Protein 1SSH (pdb70)

Solvent-accessible surface area: 4566 Å² total; per-residue (Å²): 132,69,26,102,95,0,46,2,73,79,46,8,87,28,158,108,126,41,8,0,39,5,167,157,44,37,82,0,38,21,70,142,73,42,156,46,87,121,38,19,6,22,0,129,13,84,85,119,109,7,47,0,0,0,43,6,4,102,49,126,117,116,88,46,92,89,13,91,86,62,198

Nearest PDB structures (foldseek):
  1ssh-assembly1_A  TM=1.017E+00  e=1.853E-11  Saccharomyces cerevisiae
  2a08-assembly2_B  TM=9.772E-01  e=1.183E-07  Saccharomyces cerevisiae
  2a08-assembly1_A  TM=9.783E-01  e=1.115E-07  Saccharomyces cerevisiae
  2d8h-assembly1_A  TM=9.811E-01  e=7.864E-07  Homo sapiens
  7a2v-assembly1_A  TM=8.884E-01  e=9.509E-05  Homo sapiens

GO terms:
  GO:0051666 actin cortical patch localization (P, IGI)
  GO:0005737 cytoplasm (C, HDA)
  GO:0005739 mitochondrion (C, HDA)
  GO:0005935 cellular bud neck (C, HDA)
  GO:0051666 actin cortical patch localization (P, IMP)
  GO:0042802 identical protein binding (F, IPI)
  GO:0005515 protein binding (F, IPI)

CATH classification: 2.30.30.40

Organism: Saccharomyces cerevisiae (strain ATCC 204508 / S288c) (NCBI:txid559292)

Foldseek 3Di:
DFAQKWFFCAFDCDDDDQADGDGGGWIWGFPADDPDLQDKGWTDGPHDTHIDRSVRIGGD/DDDDDDDDDDD

Secondary structure (DSSP, 8-state):
---SEEEESS-B--SSTTB--B-TT-EEEEEE--S-SSSEEEEEETTEEEEEEGGGEEE-/-PPPPPPPPP-

Structure (mmCIF, N/CA/C/O backbone):
data_1SSH
#
_entry.id   1SSH
#
_cell.length_a   33.920
_cell.length_b   33.920
_cell.length_c   113.100
_cell.angle_alpha   90.00
_cell.angle_beta   90.00
_cell.angle_gamma   90.00
#
_symmetry.space_group_name_H-M   'P 41 21 2'
#
loop_
_entity.id
_entity.type
_entity.pdbx_description
1 polymer 'Hypothetical 40.4 kDa protein in PES4-HIS2 intergenic region'
2 polymer '12-mer peptide from Cytoskeleton assembly control protein SLA1'
3 water water
#
loop_
_atom_site.group_PDB
_atom_site.id
_atom_site.type_symbol
_atom_site.label_atom_id
_atom_site.label_alt_id
_atom_site.label_comp_id
_atom_site.label_asym_id
_atom_site.label_entity_id
_atom_site.label_seq_id
_atom_site.pdbx_PDB_ins_code
_atom_site.Cartn_x
_atom_site.Cartn_y
_atom_site.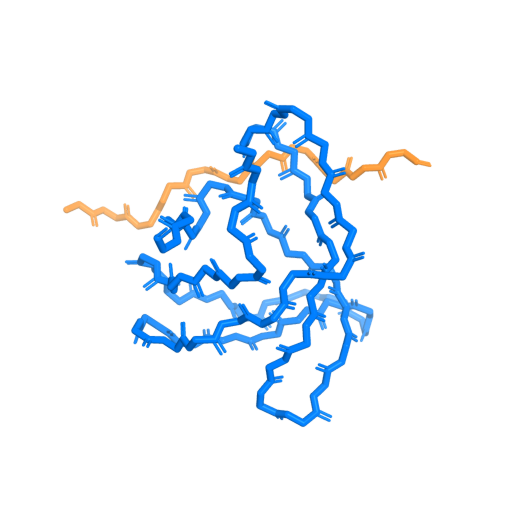Cartn_z
_atom_site.occupancy
_atom_site.B_iso_or_equiv
_atom_site.auth_seq_id
_atom_site.auth_comp_id
_atom_site.auth_asym_id
_atom_site.auth_atom_id
_atom_site.pdbx_PDB_model_num
ATOM 1 N N . GLY A 1 1 ? -4.777 16.733 33.065 1.00 8.18 1 GLY A N 1
ATOM 2 C CA . GLY A 1 1 ? -4.879 15.996 34.352 1.00 6.37 1 GLY A CA 1
ATOM 3 C C . GLY A 1 1 ? -4.419 14.561 34.244 1.00 6.79 1 GLY A C 1
ATOM 4 O O . GLY A 1 1 ? -4.172 14.065 33.148 1.00 8.38 1 GLY A O 1
ATOM 5 N N . SER A 1 2 ? -4.349 13.872 35.373 1.00 5.43 2 SER A N 1
ATOM 6 C CA . SER A 1 2 ? -3.875 12.491 35.428 1.00 6.26 2 SER A CA 1
ATOM 7 C C . SER A 1 2 ? -4.761 11.503 34.635 1.00 8.16 2 SE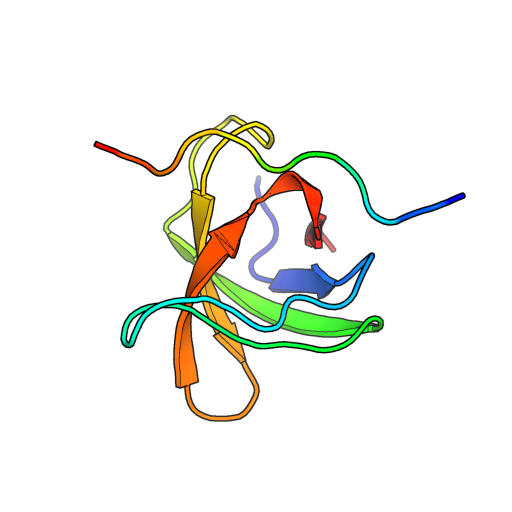R A C 1
ATOM 8 O O . SER A 1 2 ? -5.987 11.536 34.713 1.00 6.12 2 SER A O 1
ATOM 13 N N . SER A 1 3 ? -4.102 10.612 33.909 1.00 8.62 3 SER A N 1
ATOM 14 C CA . SER A 1 3 ? -4.754 9.562 33.140 1.00 9.32 3 SER A CA 1
ATOM 15 C C . SER A 1 3 ? -5.572 8.644 34.045 1.00 4.40 3 SER A C 1
ATOM 16 O O . SER A 1 3 ? -5.155 8.389 35.168 1.00 6.28 3 SER A O 1
ATOM 21 N N . PRO A 1 4 ? -6.721 8.159 33.569 1.00 6.98 4 PRO A N 1
ATOM 22 C CA . PRO A 1 4 ? -7.442 7.108 34.309 1.00 8.59 4 PRO A CA 1
ATOM 23 C C . PRO A 1 4 ? -6.685 5.799 34.457 1.00 7.62 4 PRO A C 1
ATOM 24 O O . PRO A 1 4 ? -6.944 5.091 35.407 1.00 7.51 4 PRO A O 1
ATOM 28 N N . LYS A 1 5 ? -5.776 5.493 33.531 1.00 5.92 5 LYS A N 1
ATOM 29 C CA . LYS A 1 5 ? -5.066 4.242 33.492 1.00 4.85 5 LYS A CA 1
ATOM 30 C C . LYS A 1 5 ? -3.545 4.439 33.366 1.00 3.89 5 LYS A C 1
ATOM 31 O O . LYS A 1 5 ? -3.059 5.505 32.966 1.00 4.92 5 LYS A O 1
ATOM 37 N N . ALA A 1 6 ? -2.829 3.379 33.703 1.00 3.45 6 ALA A N 1
ATOM 38 C CA . ALA A 1 6 ? -1.385 3.282 33.610 1.00 3.94 6 ALA A CA 1
ATOM 39 C C . ALA A 1 6 ? -1.010 1.924 33.013 1.00 6.24 6 ALA A C 1
ATOM 40 O O . ALA A 1 6 ? -1.755 0.968 33.115 1.00 7.23 6 ALA A O 1
ATOM 42 N N . VAL A 1 7 ? 0.189 1.839 32.457 1.00 3.57 7 VAL A N 1
ATOM 43 C CA . VAL A 1 7 ? 0.723 0.592 31.958 1.00 3.73 7 VAL A CA 1
ATOM 44 C C . VAL A 1 7 ? 1.884 0.162 32.830 1.00 4.49 7 VAL A C 1
ATOM 45 O O . VAL A 1 7 ? 2.724 0.990 33.189 1.00 5.21 7 VAL A O 1
ATOM 52 N N . ALA A 1 8 ? 1.964 -1.123 33.141 1.00 2.82 8 ALA A N 1
ATOM 53 C CA . ALA A 1 8 ? 3.074 -1.627 33.966 1.00 3.90 8 ALA A CA 1
ATOM 54 C C . ALA A 1 8 ? 4.373 -1.658 33.153 1.00 3.16 8 ALA A C 1
ATOM 55 O O . ALA A 1 8 ? 4.424 -2.193 32.043 1.00 3.60 8 ALA A O 1
ATOM 57 N N . LEU A 1 9 ? 5.405 -1.033 33.726 1.00 4.79 9 LEU A N 1
ATOM 58 C CA . LEU A 1 9 ? 6.767 -1.005 33.201 1.00 4.80 9 LEU A CA 1
ATOM 59 C C . LEU A 1 9 ? 7.580 -2.272 33.545 1.00 4.21 9 LEU A C 1
ATOM 60 O O . LEU A 1 9 ? 8.506 -2.656 32.819 1.00 4.80 9 LEU A O 1
ATOM 65 N N . TYR A 1 10 ? 7.272 -2.820 34.732 1.00 5.14 10 TYR A N 1
ATOM 66 C CA . TYR A 1 10 ? 7.915 -4.013 35.281 1.00 4.39 10 TYR A CA 1
ATOM 67 C C . TYR A 1 10 ? 6.829 -4.858 35.909 1.00 3.94 10 TYR A C 1
ATOM 68 O O . TYR A 1 10 ? 5.791 -4.335 36.283 1.00 6.46 10 TYR A O 1
ATOM 77 N N . SER A 1 11 ? 7.105 -6.137 36.105 1.00 3.72 11 SER A N 1
ATOM 78 C CA . SER A 1 11 ? 6.187 -6.985 36.841 1.00 4.93 11 SER A CA 1
ATOM 79 C C . SER A 1 11 ? 6.265 -6.720 38.326 1.00 5.06 11 SER A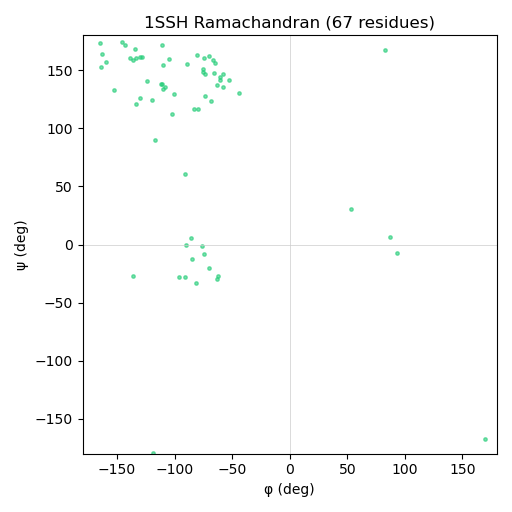 C 1
ATOM 80 O O . SER A 1 11 ? 7.318 -6.307 38.841 1.00 7.25 11 SER A O 1
ATOM 85 N N . PHE A 1 12 ? 5.144 -6.888 39.009 1.00 4.39 12 PHE A N 1
ATOM 86 C CA . PHE A 1 12 ? 5.033 -6.726 40.473 1.00 2.86 12 PHE A CA 1
ATOM 87 C C . PHE A 1 12 ? 4.247 -7.915 41.034 1.00 3.66 12 PHE A C 1
ATOM 88 O O . PHE A 1 12 ? 3.108 -8.148 40.667 1.00 4.10 12 PHE A O 1
ATOM 96 N N . ALA A 1 13 ? 4.839 -8.671 41.939 1.00 3.53 13 ALA A N 1
ATOM 97 C CA . ALA A 1 13 ? 4.212 -9.889 42.479 1.00 2.74 13 ALA A CA 1
ATOM 98 C C . ALA A 1 13 ? 3.380 -9.618 43.743 1.00 5.20 13 ALA A C 1
ATOM 99 O O . ALA A 1 13 ? 2.414 -10.342 44.081 1.00 3.99 13 ALA A O 1
ATOM 101 N N . GLY A 1 14 ? 3.757 -8.597 44.481 1.00 4.82 14 GLY A N 1
ATOM 102 C CA . GLY A 1 14 ? 3.168 -8.387 45.771 1.00 3.72 14 GLY A CA 1
ATOM 103 C C . GLY A 1 14 ? 3.806 -9.227 46.878 1.00 2.17 14 GLY A C 1
ATOM 104 O O . GLY A 1 14 ? 4.589 -10.179 46.676 1.00 3.18 14 GLY A O 1
ATOM 105 N N . GLU A 1 15 ? 3.469 -8.875 48.110 1.00 4.94 15 GLU A N 1
ATOM 106 C CA . GLU A 1 15 ? 4.031 -9.506 49.287 1.00 5.54 15 GLU A CA 1
ATOM 107 C C . GLU A 1 15 ? 2.930 -9.791 50.327 1.00 5.24 15 GLU A C 1
ATOM 108 O O . GLU A 1 15 ? 3.040 -10.720 51.144 1.00 7.21 15 GLU A O 1
ATOM 114 N N . GLU A 1 16 ? 1.863 -8.991 50.310 1.00 7.25 16 GLU A N 1
ATOM 115 C CA . GLU A 1 16 ? 0.749 -9.167 51.274 1.00 8.36 16 GLU A CA 1
ATOM 116 C C . GLU A 1 16 ? -0.649 -9.109 50.638 1.00 8.19 16 GLU A C 1
ATOM 117 O O . GLU A 1 16 ? -0.758 -8.764 49.497 1.00 5.31 16 GLU A O 1
ATOM 123 N N . SER A 1 17 ? -1.696 -9.492 51.367 1.00 8.63 17 SER A N 1
ATOM 124 C CA . SER A 1 17 ? -2.997 -9.780 50.753 1.00 10.17 17 SER A CA 1
ATOM 125 C C . SER A 1 17 ? -3.651 -8.584 50.064 1.00 9.21 17 SER A C 1
ATOM 126 O O . SER A 1 17 ? -4.353 -8.731 49.049 1.00 11.69 17 SER A O 1
ATOM 129 N N . GLY A 1 18 ? -3.377 -7.391 50.545 1.00 6.39 18 GLY A N 1
ATOM 130 C CA . GLY A 1 18 ? -3.940 -6.214 49.878 1.00 4.77 18 GLY A CA 1
ATOM 131 C C . GLY A 1 18 ? -3.179 -5.613 48.687 1.00 4.25 18 GLY A C 1
ATOM 132 O O . GLY A 1 18 ? -3.513 -4.545 48.184 1.00 4.46 18 GLY A O 1
ATOM 133 N N . ASP A 1 19 ? -2.109 -6.277 48.259 1.00 5.17 19 ASP A N 1
ATOM 134 C CA . ASP A 1 19 ? -1.322 -5.826 47.130 1.00 5.87 19 ASP A CA 1
ATOM 135 C C . ASP A 1 19 ? -1.996 -6.232 45.810 1.00 3.49 19 ASP A C 1
ATOM 136 O O . ASP A 1 19 ? -2.869 -7.132 45.783 1.00 5.16 19 ASP A O 1
ATOM 141 N N . LEU A 1 20 ? -1.559 -5.573 44.725 1.00 3.01 20 LEU A N 1
ATOM 142 C CA . LEU A 1 20 ? -2.133 -5.726 43.365 1.00 2.80 20 LEU A CA 1
ATOM 143 C C . LEU A 1 20 ? -1.118 -6.291 42.401 1.00 3.72 20 LEU A C 1
ATOM 144 O O . LEU A 1 20 ? -0.357 -5.521 41.816 1.00 5.51 20 LEU A O 1
ATOM 149 N N . PRO A 1 21 ? -1.040 -7.611 42.256 1.00 4.26 21 PRO A N 1
ATOM 150 C CA . PRO A 1 21 ? -0.087 -8.189 41.303 1.00 4.28 21 PRO A CA 1
ATOM 151 C C . PRO A 1 21 ? -0.384 -7.861 39.825 1.00 4.35 21 PRO A C 1
ATOM 152 O O . PRO A 1 21 ? -1.534 -7.689 39.420 1.00 4.06 21 PRO A O 1
ATOM 156 N N . PHE A 1 22 ? 0.687 -7.754 39.032 1.00 5.06 22 PHE A N 1
ATOM 157 C CA . PHE A 1 22 ? 0.578 -7.532 37.577 1.00 3.88 22 PHE A CA 1
ATOM 158 C C . PHE A 1 22 ? 1.898 -7.872 36.873 1.00 4.11 22 PHE A C 1
ATOM 159 O O . PHE A 1 22 ? 2.932 -8.098 37.510 1.00 5.97 22 PHE A O 1
ATOM 167 N N . ARG A 1 23 ? 1.804 -8.023 35.558 1.00 3.38 23 ARG A N 1
ATOM 168 C CA . ARG A 1 23 ? 2.953 -8.283 34.694 1.00 4.83 23 ARG A CA 1
ATOM 169 C C . ARG A 1 23 ? 3.225 -7.039 33.830 1.00 4.18 23 ARG A C 1
ATOM 170 O O . ARG A 1 23 ? 2.318 -6.265 33.550 1.00 4.11 23 ARG A O 1
ATOM 178 N N . LYS A 1 24 ? 4.477 -6.886 33.389 1.00 4.94 24 LYS A N 1
ATOM 179 C CA . LYS A 1 24 ? 4.836 -5.874 32.401 1.00 5.44 24 LYS A CA 1
ATOM 180 C C . LYS A 1 24 ? 3.825 -5.823 31.246 1.00 3.73 24 LYS A C 1
ATOM 181 O O . LYS A 1 24 ? 3.488 -6.841 30.642 1.00 3.79 24 LYS A O 1
ATOM 187 N N . GLY A 1 25 ? 3.365 -4.610 30.947 1.00 3.82 25 GLY A N 1
ATOM 188 C CA . GLY A 1 25 ? 2.430 -4.397 29.861 1.00 3.63 25 GLY A CA 1
ATOM 189 C C . GLY A 1 25 ? 0.969 -4.419 30.246 1.00 3.04 25 GLY A C 1
ATOM 190 O O . GLY A 1 25 ? 0.140 -4.070 29.406 1.00 4.28 25 GLY A O 1
ATOM 191 N N . ASP A 1 26 ? 0.646 -4.779 31.496 1.00 2.28 26 ASP A N 1
ATOM 192 C CA . ASP A 1 26 ? -0.745 -4.875 31.923 1.00 2.56 26 ASP A CA 1
ATOM 193 C C . ASP A 1 26 ? -1.278 -3.438 32.079 1.00 5.69 26 ASP A C 1
ATOM 194 O O . ASP A 1 26 ? -0.521 -2.528 32.465 1.00 6.10 26 ASP A O 1
ATOM 199 N N . VAL A 1 27 ? -2.569 -3.256 31.794 1.00 4.37 27 VAL A N 1
ATOM 200 C CA . VAL A 1 27 ? -3.221 -1.948 31.825 1.00 5.30 27 VAL A CA 1
ATOM 201 C C . VAL A 1 27 ? -4.028 -1.871 33.122 1.00 3.71 27 VAL A C 1
ATOM 202 O O . VAL A 1 27 ? -5.049 -2.543 33.265 1.00 4.90 27 VAL A O 1
ATOM 206 N N . ILE A 1 28 ? -3.581 -1.006 34.013 1.00 2.83 28 ILE A N 1
ATOM 207 C CA . ILE A 1 28 ? -4.125 -0.849 35.367 1.00 3.92 28 ILE A CA 1
ATOM 208 C C . ILE A 1 28 ? -5.058 0.360 35.399 1.00 3.74 28 ILE A C 1
ATOM 209 O O . ILE A 1 28 ? -4.702 1.425 34.917 1.00 4.14 28 ILE A O 1
ATOM 214 N N . THR A 1 29 ? -6.268 0.192 35.926 1.00 3.08 29 THR A N 1
ATOM 215 C CA . THR A 1 29 ? -7.162 1.289 36.225 1.00 3.13 29 THR A CA 1
ATOM 216 C C . THR A 1 29 ? -6.763 1.925 37.530 1.00 5.05 29 THR A C 1
ATOM 217 O O . THR A 1 29 ? -6.756 1.263 38.558 1.00 5.39 29 THR A O 1
ATOM 221 N N . ILE A 1 30 ? -6.360 3.179 37.506 1.00 4.80 30 ILE A N 1
ATOM 222 C CA . ILE A 1 30 ? -5.940 3.866 38.725 1.00 5.54 30 ILE A CA 1
ATOM 223 C C . ILE A 1 30 ? -7.165 4.418 39.472 1.00 4.58 30 ILE A C 1
ATOM 224 O O . ILE A 1 30 ? -7.882 5.256 38.940 1.00 6.04 30 ILE A O 1
ATOM 229 N N . LEU A 1 31 ? -7.392 3.907 40.694 1.00 4.01 31 LEU A N 1
ATOM 230 C CA . LEU A 1 31 ? -8.533 4.300 41.534 1.00 4.17 31 LEU A CA 1
ATOM 231 C C . LEU A 1 31 ? -8.181 5.399 42.562 1.00 2.03 31 LEU A C 1
ATOM 232 O O . LEU A 1 31 ? -9.024 6.216 42.880 1.00 3.81 31 LEU A O 1
ATOM 237 N N . LYS A 1 32 ? -6.927 5.449 42.987 1.00 3.47 32 LYS A N 1
ATOM 238 C CA . LYS A 1 32 ? -6.451 6.484 43.921 1.00 3.43 32 LYS A CA 1
ATOM 239 C C . LYS A 1 32 ? -4.960 6.674 43.673 1.00 3.83 32 LYS A C 1
ATOM 240 O O . LYS A 1 32 ? -4.225 5.719 43.564 1.00 5.42 32 LYS A O 1
ATOM 251 N N . LYS A 1 33 ? -4.528 7.929 43.557 1.00 3.64 33 LYS A N 1
ATOM 252 C CA . LYS A 1 33 ? -3.110 8.228 43.410 1.00 3.22 33 LYS A CA 1
ATOM 253 C C . LYS A 1 33 ? -2.771 9.493 44.171 1.00 3.41 33 LYS A C 1
ATOM 254 O O . LYS A 1 33 ? -3.648 10.216 44.659 1.00 3.86 33 LYS A O 1
ATOM 260 N N . SER A 1 34 ? -1.477 9.767 44.250 1.00 3.89 34 SER A N 1
ATOM 261 C CA . SER A 1 34 ? -0.910 11.021 44.770 1.00 3.24 34 SER A CA 1
ATOM 262 C C . SER A 1 34 ? -0.098 11.716 43.643 1.00 3.73 34 SER A C 1
ATOM 263 O O . SER A 1 34 ? 0.023 11.197 42.519 1.00 4.25 34 SER A O 1
ATOM 266 N N . ASP A 1 35 ? 0.505 12.873 43.947 1.00 3.16 35 ASP A N 1
ATOM 267 C CA . ASP A 1 35 ? 1.371 13.566 42.994 1.00 4.90 35 ASP A CA 1
ATOM 268 C C . ASP A 1 35 ? 2.731 12.888 42.822 1.00 6.26 35 ASP A C 1
ATOM 269 O O . ASP A 1 35 ? 3.524 13.294 41.988 1.00 6.66 35 ASP A O 1
ATOM 274 N N . SER A 1 36 ? 3.038 11.904 43.637 1.00 2.78 36 SER A N 1
ATOM 275 C CA . SER A 1 36 ? 4.366 11.277 43.631 1.00 2.03 36 SER A CA 1
ATOM 276 C C . SER A 1 36 ? 4.374 9.875 43.051 1.00 3.89 36 SER A C 1
ATOM 277 O O . SER A 1 36 ? 3.494 9.074 43.384 1.00 5.91 36 SER A O 1
ATOM 280 N N . GLN A 1 37 ? 5.367 9.589 42.200 1.00 3.21 37 G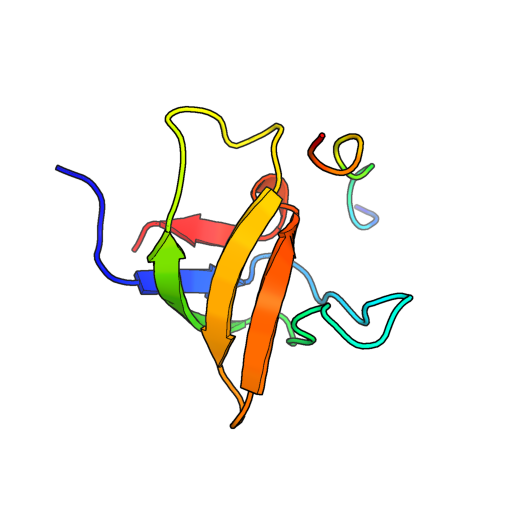LN A N 1
ATOM 281 C CA . GLN A 1 37 ? 5.631 8.220 41.765 1.00 5.51 37 GLN A CA 1
ATOM 282 C C . GLN A 1 37 ? 6.523 7.435 42.753 1.00 7.08 37 GLN A C 1
ATOM 283 O O . GLN A 1 37 ? 6.544 6.185 42.741 1.00 8.55 37 GLN A O 1
ATOM 289 N N . ASN A 1 38 ? 7.127 8.141 43.686 1.00 3.61 38 ASN A N 1
ATOM 290 C CA . ASN A 1 38 ? 7.884 7.536 44.778 1.00 4.91 38 ASN A CA 1
ATOM 291 C C . ASN A 1 38 ? 6.934 7.324 45.973 1.00 3.20 38 ASN A C 1
ATOM 292 O O . ASN A 1 38 ? 7.135 7.826 47.080 1.00 3.90 38 ASN A O 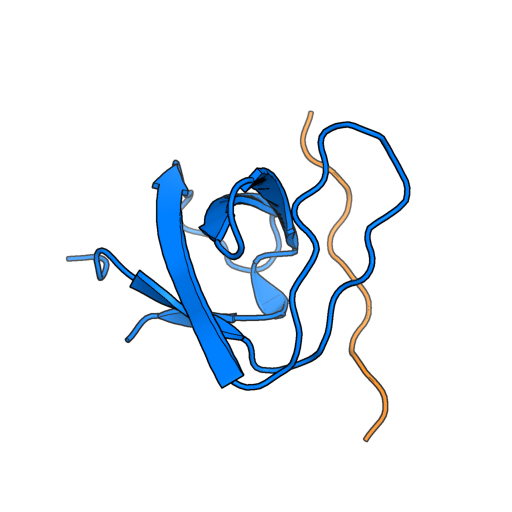1
ATOM 297 N N . ASP A 1 39 ? 5.908 6.520 45.716 1.00 3.37 39 ASP A N 1
ATOM 298 C CA . ASP A 1 39 ? 4.742 6.333 46.611 1.00 4.56 39 ASP A CA 1
ATOM 299 C C . ASP A 1 39 ? 4.016 5.073 46.122 1.00 4.44 39 ASP A C 1
ATOM 300 O O . ASP A 1 39 ? 4.390 4.522 45.086 1.00 4.22 39 ASP A O 1
ATOM 305 N N . TRP A 1 40 ? 2.998 4.612 46.853 1.00 5.00 40 TRP A N 1
ATOM 306 C CA . TRP A 1 40 ? 2.157 3.509 46.400 1.00 4.40 40 TRP A CA 1
ATOM 307 C C . TRP A 1 40 ? 0.773 4.067 46.092 1.00 4.28 40 TRP A C 1
ATOM 308 O O . TRP A 1 40 ? 0.250 4.926 46.818 1.00 6.63 40 TRP A O 1
ATOM 319 N N . TRP A 1 41 ? 0.202 3.605 44.984 1.00 4.89 41 TRP A N 1
ATOM 320 C CA . TRP A 1 41 ? -1.130 3.983 44.543 1.00 4.46 41 TRP A CA 1
ATOM 321 C C . TRP A 1 41 ? -2.097 2.777 44.666 1.00 5.39 41 TRP A C 1
ATOM 322 O O . TRP A 1 41 ? -1.664 1.645 44.936 1.00 6.22 41 TRP A O 1
ATOM 333 N N . THR A 1 42 ? -3.389 3.033 44.456 1.00 4.42 42 THR A N 1
ATOM 334 C CA . THR A 1 42 ? -4.428 2.000 44.453 1.00 4.34 42 THR A CA 1
ATOM 335 C C . THR A 1 42 ? -4.955 1.799 43.027 1.00 4.22 42 THR A C 1
ATOM 336 O O . THR A 1 42 ? -5.290 2.769 42.355 1.00 5.70 42 THR A O 1
ATOM 340 N N . GLY A 1 43 ? -5.088 0.547 42.588 1.00 4.62 43 GLY A N 1
ATOM 341 C CA . GLY A 1 43 ? -5.513 0.250 41.218 1.00 5.29 43 GLY A CA 1
ATOM 342 C C . GLY A 1 43 ? -6.364 -1.014 41.161 1.00 3.09 43 GLY A C 1
ATOM 343 O O . GLY A 1 43 ? -6.563 -1.703 42.140 1.00 4.00 43 GLY A O 1
ATOM 344 N N . ARG A 1 44 ? -6.891 -1.283 39.966 1.00 3.66 44 ARG A N 1
ATOM 345 C CA . ARG A 1 44 ? -7.666 -2.466 39.637 1.00 3.81 44 ARG A CA 1
ATOM 346 C C . ARG A 1 44 ? -7.083 -3.057 38.358 1.00 4.20 44 ARG A C 1
ATOM 347 O O . ARG A 1 44 ? -6.923 -2.347 37.364 1.00 4.21 44 ARG A O 1
ATOM 355 N N . VAL A 1 45 ? -6.738 -4.332 38.388 1.00 2.69 45 VAL A N 1
ATOM 356 C CA . VAL A 1 45 ? -6.224 -5.055 37.213 1.00 3.26 45 VAL A CA 1
ATOM 357 C C . VAL A 1 45 ? -6.325 -6.546 37.500 1.00 3.90 45 VAL A C 1
ATOM 358 O O . VAL A 1 45 ? -6.258 -6.963 38.664 1.00 3.70 45 VAL A O 1
ATOM 362 N N . ASN A 1 46 ? -6.447 -7.330 36.454 1.00 4.72 46 ASN A N 1
ATOM 363 C CA . ASN A 1 46 ? -6.428 -8.794 36.534 1.00 5.01 46 ASN A CA 1
ATOM 364 C C . ASN A 1 46 ? -7.455 -9.336 37.561 1.00 4.49 46 ASN A C 1
ATOM 365 O O . ASN A 1 46 ? -7.215 -10.393 38.192 1.00 4.77 46 ASN A O 1
ATOM 370 N N . GLY A 1 47 ? -8.571 -8.631 37.747 1.00 2.80 47 GLY A N 1
ATOM 371 C CA . GLY A 1 47 ? -9.645 -9.128 38.607 1.00 2.03 47 GLY A CA 1
ATOM 372 C C . GLY A 1 47 ? -9.485 -8.765 40.076 1.00 2.03 47 GLY A C 1
ATOM 373 O O . GLY A 1 47 ? -10.301 -9.205 40.898 1.00 2.03 47 GLY A O 1
ATOM 374 N N . ARG A 1 48 ? -8.491 -7.936 40.396 1.00 2.95 48 ARG A N 1
ATOM 375 C CA . ARG A 1 48 ? -8.231 -7.544 41.780 1.00 2.21 48 ARG A CA 1
ATOM 376 C C . ARG A 1 48 ? -8.135 -6.030 41.924 1.00 3.19 48 ARG A C 1
ATOM 377 O O . ARG A 1 48 ? -7.934 -5.319 40.951 1.00 4.28 48 ARG A O 1
ATOM 385 N N . GLU A 1 49 ? -8.287 -5.571 43.170 1.00 4.06 49 GLU A N 1
ATOM 386 C CA . GLU A 1 49 ? -8.064 -4.196 43.601 1.00 4.09 49 GLU A CA 1
ATOM 387 C C . GLU A 1 49 ? -7.025 -4.214 44.758 1.00 3.19 49 GLU A C 1
ATOM 388 O O . GLU A 1 49 ? -7.052 -5.092 45.655 1.00 4.07 49 GLU A O 1
ATOM 394 N N . GLY A 1 50 ? -6.137 -3.240 44.761 1.00 2.85 50 GLY A N 1
ATOM 395 C CA . GLY A 1 50 ? -5.146 -3.158 45.825 1.00 4.10 50 GLY A CA 1
ATOM 396 C C . GLY A 1 50 ? -4.067 -2.155 45.534 1.00 4.34 50 GLY A C 1
ATOM 397 O O . GLY A 1 50 ? -4.156 -1.375 44.570 1.00 5.10 50 GLY A O 1
ATOM 398 N N . ILE A 1 51 ? -2.994 -2.199 46.313 1.00 3.38 51 ILE A N 1
ATOM 399 C CA . ILE A 1 51 ? -1.947 -1.191 46.193 1.00 4.87 51 ILE A CA 1
ATOM 400 C C . ILE A 1 51 ? -0.704 -1.739 45.493 1.00 4.28 51 ILE A C 1
ATOM 401 O O . ILE A 1 51 ? -0.455 -2.942 45.484 1.00 3.99 51 ILE A O 1
ATOM 406 N N . PHE A 1 52 ? 0.103 -0.835 44.968 1.00 3.90 52 PHE A N 1
ATOM 407 C CA . PHE A 1 52 ? 1.283 -1.209 44.215 1.00 3.45 52 PHE A CA 1
ATOM 408 C C . PHE A 1 52 ? 2.264 -0.022 44.172 1.00 3.96 52 PHE A C 1
ATOM 409 O O . PHE A 1 52 ? 1.847 1.138 44.309 1.00 5.00 52 PHE A O 1
ATOM 417 N N . PRO A 1 53 ? 3.557 -0.295 43.956 1.00 4.98 53 PRO A N 1
ATOM 418 C CA . PRO A 1 53 ? 4.555 0.785 43.838 1.00 3.80 53 PRO A CA 1
ATOM 419 C C . PRO A 1 53 ? 4.380 1.607 42.580 1.00 3.18 53 PRO A C 1
ATOM 420 O O . PRO A 1 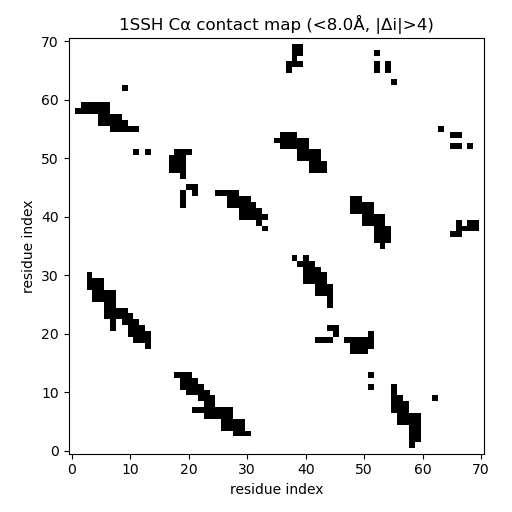53 ? 4.402 1.044 41.457 1.00 3.85 53 PRO A O 1
ATOM 424 N N . ALA A 1 54 ? 4.218 2.919 42.697 1.00 4.84 54 ALA A N 1
ATOM 425 C CA . ALA A 1 54 ? 3.880 3.776 41.562 1.00 4.67 54 ALA A CA 1
ATOM 426 C C . ALA A 1 54 ? 5.010 3.940 40.555 1.00 4.52 54 ALA A C 1
ATOM 427 O O . ALA A 1 54 ? 4.762 4.236 39.346 1.00 5.07 54 ALA A O 1
ATOM 429 N N . ASN A 1 55 ? 6.251 3.671 40.959 1.00 3.50 55 ASN A N 1
ATOM 430 C CA . ASN A 1 55 ? 7.358 3.700 40.012 1.00 2.85 55 ASN A CA 1
ATOM 431 C C . ASN A 1 55 ? 7.419 2.466 39.080 1.00 3.48 55 ASN A C 1
ATOM 432 O O . ASN A 1 55 ? 8.280 2.382 38.188 1.00 4.88 55 ASN A O 1
ATOM 437 N N . TYR A 1 56 ? 6.493 1.543 39.273 1.00 3.17 56 TYR A N 1
ATOM 438 C CA . TYR A 1 56 ? 6.390 0.365 38.420 1.00 4.07 56 TYR A CA 1
ATOM 439 C C . TYR A 1 56 ? 5.455 0.572 37.199 1.00 5.48 56 TYR A C 1
ATOM 440 O O . TYR A 1 56 ? 5.263 -0.368 36.433 1.00 5.62 56 TYR A O 1
ATOM 449 N N . VAL A 1 57 ? 4.859 1.755 37.073 1.00 4.51 57 VAL A N 1
ATOM 450 C CA . VAL A 1 57 ? 3.893 2.039 36.010 1.00 4.81 57 VAL A CA 1
ATOM 451 C C . VAL A 1 57 ? 4.183 3.389 35.339 1.00 4.64 57 VAL A C 1
ATOM 452 O O . VAL A 1 57 ? 4.904 4.244 35.884 1.00 5.70 57 VAL A O 1
ATOM 456 N N . GLU A 1 58 ? 3.645 3.545 34.127 1.00 6.41 58 GLU A N 1
ATOM 457 C CA . GLU A 1 58 ? 3.664 4.799 33.365 1.00 7.16 58 GLU A CA 1
ATOM 458 C C . GLU A 1 58 ? 2.196 5.195 33.136 1.00 5.79 58 GLU A C 1
ATOM 459 O O . GLU A 1 58 ? 1.436 4.413 32.588 1.00 5.18 58 GLU A O 1
ATOM 465 N N . LEU A 1 59 ? 1.789 6.408 33.542 1.00 6.92 59 LEU A N 1
ATOM 466 C CA . LEU A 1 59 ? 0.467 6.940 33.202 1.00 5.51 59 LEU A CA 1
ATOM 467 C C . LEU A 1 59 ? 0.308 6.985 31.666 1.00 3.60 59 LEU A C 1
ATOM 468 O O 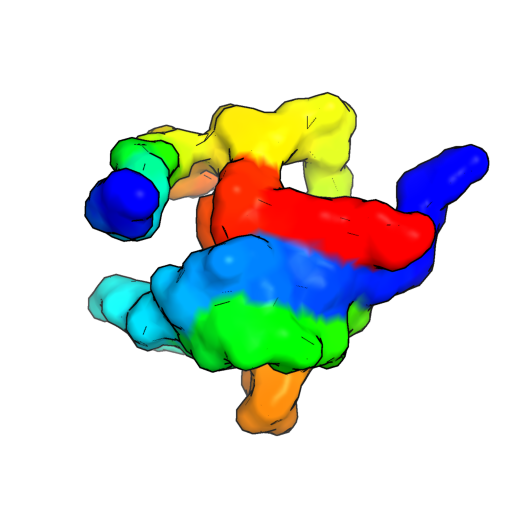. LEU A 1 59 ? 1.226 7.415 30.940 1.00 3.05 59 LEU A O 1
ATOM 473 N N . VAL A 1 60 ? -0.845 6.542 31.165 1.00 4.62 60 VAL A N 1
ATOM 474 C CA . VAL A 1 60 ? -1.084 6.465 29.721 1.00 6.20 60 VAL A CA 1
ATOM 475 C C . VAL A 1 60 ? -1.180 7.843 29.095 1.00 10.20 60 VAL A C 1
ATOM 476 O O . VAL A 1 60 ? -1.743 8.810 29.613 1.00 11.13 60 VAL A O 1
ATOM 481 N N . GLY B 2 2 ? 18.162 -3.259 32.537 1.00 12.31 2 GLY B N 1
ATOM 482 C CA . GLY B 2 2 ? 18.498 -3.388 33.980 1.00 9.01 2 GLY B CA 1
ATOM 483 C C . GLY B 2 2 ? 17.469 -4.132 34.846 1.00 8.75 2 GLY B C 1
ATOM 484 O O . GLY B 2 2 ? 16.357 -4.483 34.402 1.00 6.01 2 GLY B O 1
ATOM 485 N N . PRO B 2 3 ? 17.833 -4.340 36.118 1.00 6.59 3 PRO B N 1
ATOM 486 C CA . PRO B 2 3 ? 16.939 -5.043 37.045 1.00 5.59 3 PRO B CA 1
ATOM 487 C C . PRO B 2 3 ? 15.727 -4.177 37.393 1.00 3.46 3 PRO B C 1
ATOM 488 O O . PRO B 2 3 ? 15.797 -2.952 37.272 1.00 4.74 3 PRO B O 1
ATOM 492 N N . PRO B 2 4 ? 14.668 -4.780 37.913 1.00 3.40 4 PRO B N 1
ATOM 493 C CA . PRO B 2 4 ? 13.546 -3.977 38.415 1.00 5.04 4 PRO B CA 1
ATOM 494 C C . PRO B 2 4 ? 14.011 -3.039 39.552 1.00 6.08 4 PRO B C 1
ATOM 495 O O . PRO B 2 4 ? 14.864 -3.439 40.360 1.00 5.79 4 PRO B O 1
ATOM 499 N N . PRO B 2 5 ? 13.492 -1.809 39.590 1.00 5.13 5 PRO B N 1
ATOM 500 C CA . PRO B 2 5 ? 13.982 -0.816 40.543 1.00 4.65 5 PRO B CA 1
ATOM 501 C C . PRO B 2 5 ? 13.550 -1.018 41.991 1.00 6.07 5 PRO B C 1
ATOM 502 O O . PRO B 2 5 ? 12.549 -1.668 42.290 1.00 5.15 5 PRO B O 1
ATOM 506 N N . ALA B 2 6 ? 14.306 -0.391 42.886 1.00 5.85 6 ALA B N 1
ATOM 507 C CA . ALA B 2 6 ? 13.946 -0.321 44.302 1.00 5.23 6 ALA B CA 1
ATOM 508 C C . ALA B 2 6 ? 12.528 0.218 44.442 1.00 7.30 6 ALA B C 1
ATOM 509 O O . ALA B 2 6 ? 12.138 1.156 43.752 1.00 8.71 6 ALA B O 1
ATOM 511 N N . MET B 2 7 ? 11.768 -0.326 45.377 1.00 6.24 7 MET B N 1
ATOM 512 C CA . MET B 2 7 ? 10.411 0.182 45.583 1.00 6.81 7 MET B CA 1
ATOM 513 C C . MET B 2 7 ? 10.412 1.304 46.594 1.00 4.59 7 MET B C 1
ATOM 514 O O . MET B 2 7 ? 11.310 1.379 47.463 1.00 6.79 7 MET B O 1
ATOM 519 N N . PRO B 2 8 ? 9.408 2.171 46.515 1.00 3.73 8 PRO B N 1
ATOM 520 C CA . PRO B 2 8 ? 9.219 3.174 47.559 1.00 4.59 8 PRO B CA 1
ATOM 521 C C . PRO B 2 8 ? 8.831 2.495 48.854 1.00 2.31 8 PRO B C 1
ATOM 522 O O . PRO B 2 8 ? 8.283 1.400 48.876 1.00 3.18 8 PRO B O 1
ATOM 526 N N . ALA B 2 9 ? 9.034 3.163 49.973 1.00 3.49 9 ALA B N 1
ATOM 527 C CA . ALA B 2 9 ? 8.490 2.710 51.231 1.00 4.79 9 ALA B CA 1
ATOM 528 C C . ALA B 2 9 ? 6.971 2.608 51.118 1.00 5.02 9 ALA B C 1
ATOM 529 O O . ALA B 2 9 ? 6.329 3.380 50.410 1.00 3.03 9 ALA B O 1
ATOM 531 N N . ARG B 2 10 ? 6.395 1.639 51.816 1.00 5.47 10 ARG B N 1
ATOM 532 C CA . ARG B 2 10 ? 4.941 1.479 51.792 1.00 6.15 10 ARG B CA 1
ATOM 533 C C . ARG B 2 10 ? 4.280 2.700 52.440 1.00 5.55 10 ARG B C 1
ATOM 534 O O . ARG B 2 10 ? 4.915 3.425 53.226 1.00 4.45 10 ARG B O 1
ATOM 5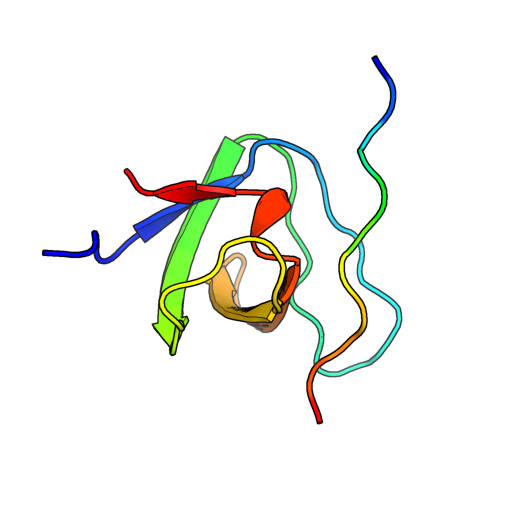42 N N . PRO B 2 11 ? 3.030 2.965 52.095 1.00 7.96 11 PRO B N 1
ATOM 543 C CA . PRO B 2 11 ? 2.337 4.157 52.599 1.00 9.61 11 PRO B CA 1
ATOM 544 C C . PRO B 2 11 ? 1.926 3.992 54.052 1.00 8.49 11 PRO B C 1
ATOM 545 O O . PRO B 2 11 ? 1.672 2.875 54.484 1.00 7.46 11 PRO B O 1
ATOM 549 N N . THR B 2 12 ? 1.857 5.108 54.763 1.00 10.84 12 THR B N 1
ATOM 550 C CA . THR B 2 12 ? 1.404 5.173 56.141 1.00 14.53 12 THR B CA 1
ATOM 551 C C . THR B 2 12 ? -0.129 5.127 56.216 1.00 14.56 12 THR B C 1
ATOM 552 O O . THR B 2 12 ? -0.740 4.841 57.257 1.00 15.43 12 THR B O 1
#

Radius of gyration: 10.85 Å; Cα contacts (8 Å, |Δi|>4): 156; chains: 2; bounding box: 28×26×26 Å

Sequence (71 aa):
GSSPKAVALYSFAGEESGDLPFRKGDVITILKKSDSQNDWWTGRVNGREGIFPANYVELVGPPPAMPARPT

B-factor: mean 9.57, std 8.73, range [2.03, 44.58]

InterPro domains:
  IPR001452 SH3 domain [PF00018] (406-453)
  IPR001452 SH3 domain [PR00452] (403-413)
  IPR001452 SH3 domain [PR00452] (417-432)
  IPR001452 SH3 domain [PR00452] (436-445)
  IPR001452 SH3 domain [PR00452] (447-459)
  IPR001452 SH3 domain [PS50002] (400-459)
  IPR001452 SH3 domain [SM00326] (403-459)
  IPR007461 Ysc84 actin-binding domain [PF04366] (89-213)
  IPR033643 SH3YL1-like, SYLF domain [cd11525] (13-213)
  IPR036028 SH3-like domain superfamily [SSF50044] (395-458)
  IPR051702 SH3 domain-containing protein YSC84-like [PTHR15629] (3-436)